Protein AF-A0A172T6A0-F1 (afdb_monomer_lite)

Sequence (84 aa):
MPDHELNFAREILGSRNYRDVPDDEVLAQAERLLGDWMSGEARMERPKLYDHYALLLLALIRRTRSLEDRVTQLESQLKADRSE

Secondary structure (DSSP, 8-state):
----EE-HHHHHHTTS-TTSS-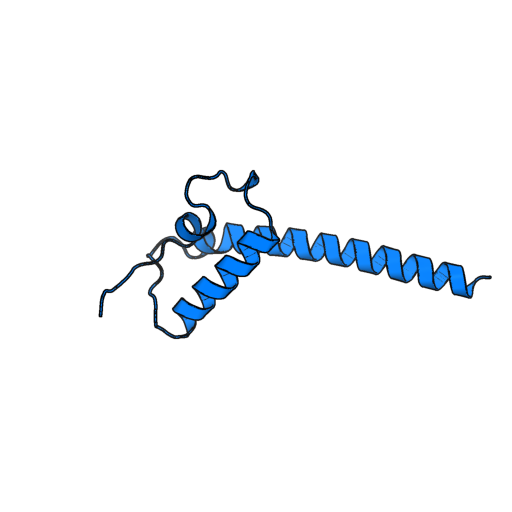HHHHHHHHHHHHHHHHTTS-EE--S-HHHHHHHHHHHHHHHHHHHHHHHHHHHHHHHHHTT-

pLDDT: mean 87.65, std 12.2, range [45.94, 98.5]

Organism: NCBI:txid1182568

Foldseek 3Di:
DPQDADDLCCQQQVPHDLVPHQLVSNQVSNVVVVVCVVVVVYHHDPDDPCVNCVSVVVSVVVVVVVVVVVVVVVVVVVVVVVVD

Radius of gyration: 18.03 Å; chains: 1; bounding box: 48×20×48 Å

Structure (mmCIF, N/CA/C/O backbone):
data_AF-A0A172T6A0-F1
#
_entry.id   AF-A0A172T6A0-F1
#
loop_
_atom_site.group_PDB
_atom_site.id
_atom_site.type_symbol
_atom_site.label_atom_id
_atom_site.label_alt_id
_atom_site.label_comp_id
_atom_site.label_asym_id
_atom_site.label_entity_id
_atom_site.label_seq_id
_atom_site.pdbx_PDB_ins_code
_atom_site.Cartn_x
_atom_site.Cartn_y
_atom_site.Cartn_z
_atom_site.occupancy
_atom_site.B_iso_or_equiv
_atom_site.auth_seq_id
_atom_site.auth_comp_id
_atom_site.auth_asym_id
_atom_site.auth_atom_id
_atom_site.pdbx_PDB_model_num
ATOM 1 N N . MET A 1 1 ? 25.991 -8.051 -17.281 1.00 48.59 1 MET A N 1
ATOM 2 C CA . MET A 1 1 ? 24.594 -8.373 -16.920 1.00 48.59 1 MET A CA 1
ATOM 3 C C . MET A 1 1 ? 23.716 -7.317 -17.561 1.00 48.59 1 MET A C 1
ATOM 5 O O . MET A 1 1 ? 24.226 -6.210 -17.703 1.00 48.59 1 MET A O 1
ATOM 9 N N . PRO A 1 2 ? 22.503 -7.624 -18.048 1.00 45.94 2 PRO A N 1
ATOM 10 C CA . PRO A 1 2 ? 21.682 -6.580 -18.638 1.00 45.94 2 PRO A CA 1
ATOM 11 C C . PRO A 1 2 ? 21.337 -5.586 -17.524 1.00 45.94 2 PRO A C 1
ATOM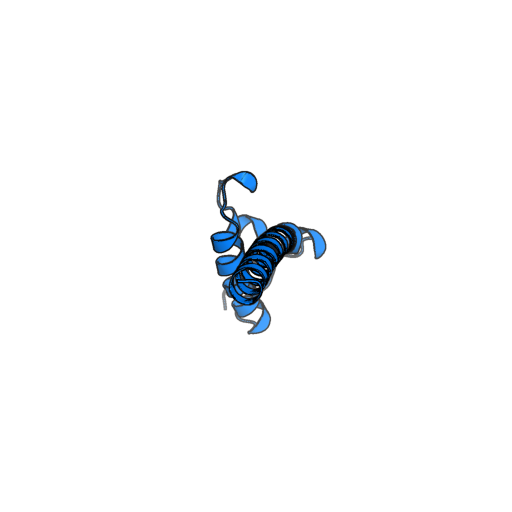 13 O O . PRO A 1 2 ? 20.707 -5.960 -16.541 1.00 45.94 2 PRO A O 1
ATOM 16 N N . ASP A 1 3 ? 21.829 -4.353 -17.658 1.00 56.50 3 ASP A N 1
ATOM 17 C CA . ASP A 1 3 ? 21.457 -3.205 -16.830 1.00 56.50 3 ASP A CA 1
ATOM 18 C C . ASP A 1 3 ? 19.982 -2.885 -17.131 1.00 56.50 3 ASP A C 1
ATOM 20 O O . ASP A 1 3 ? 19.673 -2.015 -17.943 1.00 56.50 3 ASP A O 1
ATOM 24 N N . HIS A 1 4 ? 19.057 -3.663 -16.564 1.00 65.00 4 HIS A N 1
ATOM 25 C CA . HIS A 1 4 ? 17.636 -3.372 -16.680 1.00 65.00 4 HIS A CA 1
ATOM 26 C C . HIS A 1 4 ? 17.322 -2.214 -15.738 1.00 65.00 4 HIS A C 1
ATOM 28 O O . HIS A 1 4 ? 17.299 -2.375 -14.516 1.00 65.00 4 HIS A O 1
ATOM 34 N N . GLU A 1 5 ? 17.112 -1.034 -16.314 1.00 72.38 5 GLU A N 1
ATOM 35 C CA . GLU A 1 5 ? 16.556 0.085 -15.568 1.00 72.38 5 GLU A CA 1
ATOM 36 C C . GLU A 1 5 ? 15.048 -0.137 -15.380 1.00 72.38 5 GLU A C 1
ATOM 38 O O . GLU A 1 5 ? 14.335 -0.453 -16.336 1.00 72.38 5 GLU A O 1
ATOM 43 N N . LEU A 1 6 ? 14.580 -0.035 -14.137 1.00 77.12 6 LEU A N 1
ATOM 44 C CA . LEU A 1 6 ? 13.182 -0.204 -13.755 1.00 77.12 6 LEU A CA 1
ATOM 45 C C . LEU A 1 6 ? 12.469 1.144 -13.720 1.00 77.12 6 LEU A C 1
ATOM 47 O O . LEU A 1 6 ? 12.857 2.042 -12.967 1.00 77.12 6 LEU A O 1
ATOM 51 N N . ASN A 1 7 ? 11.351 1.241 -14.431 1.00 83.62 7 ASN A N 1
ATOM 52 C CA . ASN A 1 7 ? 10.403 2.331 -14.256 1.00 83.62 7 ASN A CA 1
ATOM 53 C C . ASN A 1 7 ? 9.298 1.902 -13.285 1.00 83.62 7 ASN A C 1
ATOM 55 O O . ASN A 1 7 ? 8.323 1.271 -13.683 1.00 83.62 7 ASN A O 1
ATOM 59 N N . PHE A 1 8 ? 9.433 2.253 -12.006 1.00 85.31 8 PHE A N 1
ATOM 60 C CA . PHE A 1 8 ? 8.564 1.746 -10.932 1.00 85.31 8 PHE A CA 1
ATOM 61 C C . PHE A 1 8 ? 7.062 1.933 -11.211 1.00 85.31 8 PHE A C 1
ATOM 63 O O . PHE A 1 8 ? 6.266 1.017 -11.025 1.00 85.31 8 PHE A O 1
ATOM 70 N N . ALA A 1 9 ? 6.668 3.105 -11.718 1.00 86.25 9 ALA A N 1
ATOM 71 C CA . ALA A 1 9 ? 5.273 3.380 -12.043 1.00 86.25 9 ALA A CA 1
ATOM 72 C C . ALA A 1 9 ? 4.789 2.549 -13.237 1.00 86.25 9 ALA A C 1
ATOM 74 O O . ALA A 1 9 ? 3.686 2.012 -13.196 1.00 86.25 9 ALA A O 1
ATOM 75 N N . ARG A 1 10 ? 5.605 2.406 -14.285 1.00 88.06 10 ARG A N 1
ATOM 76 C CA . ARG A 1 10 ? 5.266 1.585 -15.453 1.00 88.06 10 ARG A CA 1
ATOM 77 C C . ARG A 1 10 ? 5.184 0.100 -15.109 1.00 88.06 10 ARG A C 1
ATOM 79 O O . ARG A 1 10 ? 4.266 -0.557 -15.584 1.00 88.06 10 ARG A O 1
ATOM 86 N N . GLU A 1 11 ? 6.097 -0.406 -14.286 1.00 90.25 11 GLU A N 1
ATOM 87 C CA . GLU A 1 11 ? 6.107 -1.806 -13.842 1.00 90.25 11 GLU A CA 1
ATOM 88 C C . GLU A 1 11 ? 4.844 -2.159 -13.041 1.00 90.25 11 GLU A C 1
ATOM 90 O O . GLU A 1 11 ? 4.306 -3.253 -13.178 1.00 90.25 11 GLU A O 1
ATOM 95 N N . ILE A 1 12 ? 4.323 -1.216 -12.248 1.00 90.38 12 ILE A N 1
ATOM 96 C CA . ILE A 1 12 ? 3.101 -1.416 -11.454 1.00 90.38 12 ILE A CA 1
ATOM 97 C C . ILE A 1 12 ? 1.831 -1.180 -12.291 1.00 90.38 12 ILE A C 1
ATOM 99 O O . ILE A 1 12 ? 0.886 -1.970 -12.255 1.00 90.38 12 ILE A O 1
ATOM 103 N N . LEU A 1 13 ? 1.767 -0.079 -13.042 1.00 91.00 13 LEU A N 1
ATOM 104 C CA . LEU A 1 13 ? 0.549 0.330 -13.748 1.00 91.00 13 LEU A CA 1
ATOM 105 C C . LEU A 1 13 ? 0.348 -0.422 -15.069 1.00 91.00 13 LEU A C 1
ATOM 107 O O . LEU A 1 13 ? -0.792 -0.669 -15.480 1.00 91.00 13 LEU A O 1
ATOM 111 N N . GLY A 1 14 ? 1.436 -0.782 -15.750 1.00 89.62 14 GLY A N 1
ATOM 112 C CA . GLY A 1 14 ? 1.399 -1.237 -17.134 1.00 89.62 14 GLY A CA 1
ATOM 113 C C . GLY A 1 14 ? 0.777 -0.166 -18.033 1.00 89.62 14 GLY A C 1
ATOM 114 O O . GLY A 1 14 ? 1.320 0.927 -18.185 1.00 89.62 14 GLY A O 1
ATOM 115 N N . SER A 1 15 ? -0.380 -0.478 -18.621 1.00 90.69 15 SER A N 1
ATOM 116 C CA . SER A 1 15 ? -1.184 0.440 -19.444 1.00 90.69 15 SER A CA 1
ATOM 117 C C . SER A 1 15 ? -2.401 1.035 -18.718 1.00 90.69 15 SER A C 1
ATOM 119 O O . SER A 1 15 ? -3.169 1.778 -19.330 1.00 90.69 15 SER A O 1
ATOM 121 N N . ARG A 1 16 ? -2.612 0.698 -17.439 1.00 92.88 16 ARG A N 1
ATOM 122 C CA . ARG A 1 16 ? -3.807 1.084 -16.671 1.00 92.88 16 ARG A CA 1
ATOM 123 C C . ARG A 1 16 ? -3.665 2.469 -16.045 1.00 92.88 16 ARG A C 1
ATOM 125 O O . ARG A 1 16 ? -2.559 2.948 -15.793 1.00 92.88 16 ARG A O 1
ATOM 132 N N . ASN A 1 17 ? -4.796 3.103 -15.733 1.00 90.56 17 ASN A N 1
ATOM 133 C CA . ASN A 1 17 ? -4.793 4.278 -14.870 1.00 90.56 17 ASN A CA 1
ATOM 134 C C . ASN A 1 17 ? -4.494 3.857 -13.422 1.00 90.56 17 ASN A C 1
ATOM 136 O O . ASN A 1 17 ? -4.924 2.794 -12.985 1.00 90.56 17 ASN A O 1
ATOM 140 N N . TYR A 1 18 ? -3.833 4.713 -12.638 1.00 85.69 18 TYR A N 1
ATOM 141 C CA . TYR A 1 18 ? -3.544 4.431 -11.223 1.00 85.69 18 TYR A CA 1
ATOM 142 C C . TYR A 1 18 ? -4.795 4.187 -10.363 1.00 85.69 18 TYR A C 1
ATOM 144 O O . TYR A 1 18 ? -4.699 3.604 -9.289 1.00 85.69 18 TYR A O 1
ATOM 152 N N . ARG A 1 19 ? -5.967 4.649 -10.814 1.00 90.50 19 ARG A N 1
ATOM 153 C CA . ARG A 1 19 ? -7.252 4.393 -10.150 1.00 90.50 19 ARG A CA 1
ATOM 154 C C . ARG A 1 19 ? -7.786 2.982 -10.383 1.00 90.50 19 ARG A C 1
ATOM 156 O O . ARG A 1 19 ? -8.610 2.535 -9.594 1.00 90.50 19 ARG A O 1
ATOM 163 N N . ASP A 1 20 ? -7.311 2.308 -11.423 1.00 94.12 20 ASP A N 1
ATOM 164 C CA . ASP A 1 20 ? -7.790 0.988 -11.840 1.00 94.12 20 ASP A CA 1
ATOM 165 C C . ASP A 1 20 ? -6.925 -0.151 -11.274 1.00 94.12 20 ASP A C 1
ATOM 167 O O . ASP A 1 20 ? -7.201 -1.322 -11.527 1.00 94.12 20 ASP A O 1
ATOM 171 N N . VAL A 1 21 ? -5.861 0.179 -10.532 1.00 93.38 21 VAL A N 1
ATOM 172 C CA . VAL A 1 21 ? -4.963 -0.797 -9.905 1.00 93.38 21 VAL A CA 1
ATOM 173 C C . VAL A 1 21 ? -5.291 -0.888 -8.411 1.00 93.38 21 VAL A C 1
ATOM 175 O O . VAL A 1 21 ? -5.173 0.123 -7.712 1.00 93.38 21 VAL A O 1
ATOM 178 N N . PRO A 1 22 ? -5.720 -2.058 -7.902 1.00 95.00 22 PRO A N 1
ATOM 179 C CA . PRO A 1 22 ? -6.008 -2.245 -6.483 1.00 95.00 22 PRO A CA 1
ATOM 180 C C . PRO A 1 22 ? -4.781 -2.008 -5.599 1.00 95.00 22 PRO A C 1
ATOM 182 O O . PRO A 1 22 ? -3.665 -2.370 -5.969 1.00 95.00 22 PRO A O 1
ATOM 185 N N . ASP A 1 23 ? -4.998 -1.481 -4.391 1.00 95.12 23 ASP A N 1
ATOM 186 C CA . ASP A 1 23 ? -3.904 -1.189 -3.455 1.00 95.12 23 ASP A CA 1
ATOM 187 C C . ASP A 1 23 ? -3.081 -2.452 -3.123 1.00 95.12 23 ASP A C 1
ATOM 189 O O . ASP A 1 23 ? -1.858 -2.375 -3.072 1.00 95.12 23 ASP A O 1
ATOM 193 N N . ASP A 1 24 ? -3.714 -3.624 -2.972 1.00 96.06 24 ASP A N 1
ATOM 194 C CA . ASP A 1 24 ? -3.008 -4.893 -2.713 1.00 96.06 24 ASP A CA 1
ATOM 195 C C . ASP A 1 24 ? -2.042 -5.270 -3.850 1.00 96.06 24 ASP A C 1
ATOM 197 O O . ASP A 1 24 ? -0.948 -5.776 -3.601 1.00 96.06 24 ASP A O 1
ATOM 201 N N . GLU A 1 25 ? -2.417 -4.985 -5.099 1.00 95.94 25 GLU A N 1
ATOM 202 C CA . GLU A 1 25 ? -1.562 -5.235 -6.260 1.00 95.94 25 GLU A CA 1
ATOM 203 C C . GLU A 1 25 ? -0.380 -4.260 -6.289 1.00 95.94 25 GLU A C 1
ATOM 205 O O . GLU A 1 25 ? 0.761 -4.676 -6.501 1.00 95.94 25 GLU A O 1
ATOM 210 N N . VAL A 1 26 ? -0.637 -2.974 -6.016 1.00 94.94 26 VAL A N 1
ATOM 211 C CA . VAL A 1 26 ? 0.413 -1.951 -5.901 1.00 94.94 26 VAL A CA 1
ATOM 212 C C . VAL A 1 26 ? 1.421 -2.337 -4.823 1.00 94.94 26 VAL A C 1
ATOM 214 O O . VAL A 1 26 ? 2.623 -2.266 -5.070 1.00 94.94 26 VAL A O 1
ATOM 217 N N . LEU A 1 27 ? 0.950 -2.764 -3.647 1.00 96.00 27 LEU A N 1
ATOM 218 C CA . LEU A 1 27 ? 1.808 -3.159 -2.530 1.00 96.00 27 LEU A CA 1
ATOM 219 C C . LEU A 1 27 ? 2.656 -4.389 -2.875 1.00 96.00 27 LEU A C 1
ATOM 221 O O . LEU A 1 27 ? 3.866 -4.352 -2.673 1.00 96.00 27 LEU A O 1
ATOM 225 N N . ALA A 1 28 ? 2.054 -5.434 -3.452 1.00 96.25 28 ALA A N 1
ATOM 226 C CA . ALA A 1 28 ? 2.771 -6.656 -3.819 1.00 96.25 28 ALA A CA 1
ATOM 227 C C . ALA A 1 28 ? 3.849 -6.410 -4.889 1.00 96.25 28 ALA A C 1
ATOM 229 O O . ALA A 1 28 ? 4.972 -6.904 -4.781 1.00 96.25 28 ALA A O 1
ATOM 230 N N . GLN A 1 29 ? 3.537 -5.623 -5.924 1.00 94.75 29 GLN A N 1
ATOM 231 C CA . GLN A 1 29 ? 4.521 -5.290 -6.957 1.00 94.75 29 GLN A CA 1
ATOM 232 C C . GLN A 1 29 ? 5.609 -4.357 -6.428 1.00 94.75 29 GLN A C 1
ATOM 234 O O . GLN A 1 29 ? 6.781 -4.549 -6.745 1.00 94.75 29 GLN A O 1
ATOM 239 N N . ALA A 1 30 ? 5.249 -3.375 -5.600 1.00 93.50 30 ALA A N 1
ATOM 240 C CA . ALA A 1 30 ? 6.225 -2.491 -4.980 1.00 93.50 30 ALA A CA 1
ATOM 241 C C . ALA A 1 30 ? 7.195 -3.261 -4.076 1.00 93.50 30 ALA A C 1
ATOM 243 O O . ALA A 1 30 ? 8.392 -3.000 -4.130 1.00 93.50 30 ALA A O 1
ATOM 244 N N . GLU A 1 31 ? 6.706 -4.225 -3.292 1.00 94.94 31 GLU A N 1
ATOM 245 C CA . GLU A 1 31 ? 7.544 -5.091 -2.459 1.00 94.94 31 GLU A CA 1
ATOM 246 C C . GLU A 1 31 ? 8.562 -5.866 -3.303 1.00 94.94 31 GLU A C 1
ATOM 248 O O . GLU A 1 31 ? 9.756 -5.822 -3.007 1.00 94.94 31 GLU A O 1
ATOM 253 N N . ARG A 1 32 ? 8.117 -6.490 -4.403 1.00 94.38 32 ARG A N 1
ATOM 254 C CA . ARG A 1 32 ? 9.005 -7.194 -5.339 1.00 94.38 32 ARG A CA 1
ATOM 255 C C . ARG A 1 32 ? 10.075 -6.265 -5.918 1.00 94.38 32 ARG A C 1
ATOM 257 O O . ARG A 1 32 ? 11.259 -6.548 -5.794 1.00 94.38 32 ARG A O 1
ATOM 264 N N . LEU A 1 33 ? 9.670 -5.139 -6.508 1.00 90.88 33 LEU A N 1
ATOM 265 C CA . LEU A 1 33 ? 10.590 -4.204 -7.169 1.00 90.88 33 LEU A CA 1
ATOM 266 C C . LEU A 1 33 ? 11.595 -3.582 -6.191 1.00 90.88 33 LEU A C 1
ATOM 268 O O . LEU A 1 33 ? 12.756 -3.375 -6.541 1.00 90.88 33 LEU A O 1
ATOM 272 N N . LEU A 1 34 ? 11.164 -3.277 -4.963 1.00 90.31 34 LEU A N 1
ATOM 273 C CA . LEU A 1 34 ? 12.064 -2.809 -3.911 1.00 90.31 34 LEU A CA 1
ATOM 274 C C . LEU A 1 34 ? 13.025 -3.911 -3.474 1.00 90.31 34 LEU A C 1
ATOM 276 O O . LEU A 1 34 ? 14.191 -3.611 -3.241 1.00 90.31 34 LEU A O 1
ATOM 280 N N . GLY A 1 35 ? 12.569 -5.162 -3.389 1.00 91.94 35 GLY A N 1
ATOM 281 C CA . GLY A 1 35 ? 13.426 -6.319 -3.134 1.00 91.94 35 GLY A CA 1
ATOM 282 C C . GLY A 1 35 ? 14.528 -6.465 -4.185 1.00 91.94 35 GLY A C 1
ATOM 283 O O . GLY A 1 35 ? 15.705 -6.526 -3.829 1.00 91.94 35 GLY A O 1
ATOM 284 N N . ASP A 1 36 ? 14.159 -6.426 -5.466 1.00 89.75 36 ASP A N 1
ATOM 285 C CA . ASP A 1 36 ? 15.082 -6.519 -6.608 1.00 89.75 36 ASP A CA 1
ATOM 286 C C . ASP A 1 36 ? 16.091 -5.349 -6.618 1.00 89.75 36 ASP A C 1
ATOM 288 O O . ASP A 1 36 ? 17.273 -5.511 -6.926 1.00 89.75 36 ASP A O 1
ATOM 292 N N . TRP A 1 37 ? 15.651 -4.146 -6.237 1.00 87.19 37 TRP A N 1
ATOM 293 C CA . TRP A 1 37 ? 16.532 -2.983 -6.125 1.00 87.19 37 TRP A CA 1
ATOM 294 C C . TRP A 1 37 ? 17.477 -3.064 -4.917 1.00 87.19 37 TRP A C 1
ATOM 296 O O . TRP A 1 37 ? 18.673 -2.801 -5.046 1.00 87.19 37 TRP A O 1
ATOM 306 N N . MET A 1 38 ? 16.967 -3.447 -3.742 1.00 88.19 38 MET A N 1
ATOM 307 C CA . MET A 1 38 ? 17.758 -3.554 -2.509 1.00 88.19 38 MET A CA 1
ATOM 308 C C . MET A 1 38 ? 18.793 -4.683 -2.570 1.00 88.19 38 MET A C 1
ATOM 310 O O . MET A 1 38 ? 19.850 -4.566 -1.953 1.00 88.19 38 MET A O 1
ATOM 314 N N . SER A 1 39 ? 18.510 -5.757 -3.310 1.00 92.69 39 SER A N 1
ATOM 315 C CA . SER A 1 39 ? 19.459 -6.850 -3.559 1.00 92.69 39 SER A CA 1
ATOM 316 C C . SER A 1 39 ? 20.542 -6.484 -4.584 1.00 92.69 39 SER A C 1
ATOM 318 O O . SER A 1 39 ? 21.569 -7.157 -4.661 1.00 92.69 39 SER A O 1
ATOM 320 N N . GLY A 1 40 ? 20.343 -5.403 -5.347 1.00 86.06 40 GLY A N 1
ATOM 321 C CA . GLY A 1 40 ? 21.225 -4.990 -6.436 1.00 86.06 40 GLY A CA 1
ATOM 322 C C . GLY A 1 40 ? 21.011 -5.762 -7.742 1.00 86.06 40 GLY A C 1
ATOM 323 O O . GLY A 1 40 ? 21.800 -5.588 -8.671 1.00 86.06 40 GLY A O 1
ATOM 324 N N . GLU A 1 41 ? 19.963 -6.587 -7.831 1.00 86.50 41 GLU A N 1
ATOM 325 C CA . GLU A 1 41 ? 19.572 -7.303 -9.053 1.00 86.50 41 GLU A CA 1
ATOM 326 C C . GLU A 1 41 ? 18.993 -6.363 -10.117 1.00 86.50 41 GLU A C 1
ATOM 328 O O . GLU A 1 41 ? 19.104 -6.636 -11.314 1.00 86.50 41 GLU A O 1
ATOM 333 N N . ALA A 1 42 ? 18.439 -5.224 -9.694 1.00 84.12 42 ALA A N 1
ATOM 334 C CA . ALA A 1 42 ? 17.914 -4.202 -10.582 1.00 84.12 42 ALA A CA 1
ATOM 335 C C . ALA A 1 42 ? 18.377 -2.788 -10.209 1.00 84.12 42 ALA A C 1
ATOM 337 O O . ALA A 1 42 ? 18.623 -2.455 -9.047 1.00 84.12 42 ALA A O 1
ATOM 338 N N . ARG A 1 43 ? 18.452 -1.910 -11.214 1.00 82.31 43 ARG A N 1
ATOM 339 C CA . ARG A 1 43 ? 18.648 -0.470 -11.013 1.00 82.31 43 ARG A CA 1
ATOM 340 C C . ARG A 1 43 ? 17.329 0.236 -11.269 1.00 82.31 43 ARG A C 1
ATOM 342 O O . ARG A 1 43 ? 16.658 -0.048 -12.250 1.00 82.31 43 ARG A O 1
ATOM 349 N N . MET A 1 44 ? 16.954 1.177 -10.414 1.00 74.88 44 MET A N 1
ATOM 350 C CA . MET A 1 44 ? 15.842 2.070 -10.733 1.00 74.88 44 MET A CA 1
ATOM 351 C C . MET A 1 44 ? 16.295 3.081 -11.788 1.00 74.88 44 MET A C 1
ATOM 353 O O . MET A 1 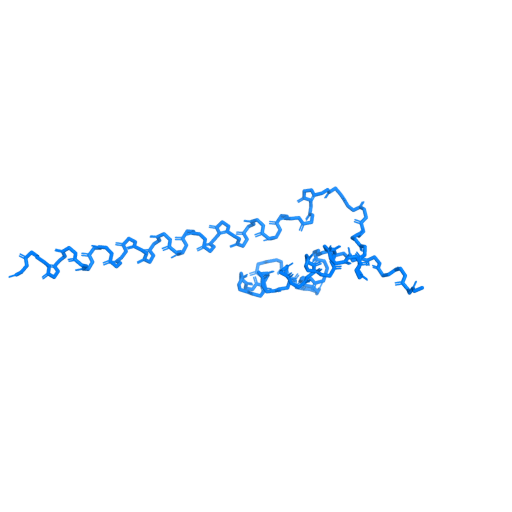44 ? 17.422 3.582 -11.713 1.00 74.88 44 MET A O 1
ATOM 357 N N . GLU A 1 45 ? 15.422 3.395 -12.747 1.00 79.31 45 GLU A N 1
ATOM 358 C CA . GLU A 1 45 ? 15.618 4.558 -13.614 1.00 79.31 45 GLU A CA 1
ATOM 359 C C . GLU A 1 45 ? 15.846 5.813 -12.739 1.00 79.31 45 GLU A C 1
ATOM 361 O O . GLU A 1 45 ? 15.464 5.873 -11.564 1.00 79.31 45 GLU A O 1
ATOM 366 N N . ARG A 1 46 ? 16.448 6.870 -13.299 1.00 66.69 46 ARG A N 1
ATOM 367 C CA . ARG A 1 46 ? 16.581 8.168 -12.606 1.00 66.69 46 ARG A CA 1
ATOM 368 C C . ARG A 1 46 ? 15.380 9.122 -12.805 1.00 66.69 46 ARG A C 1
ATOM 370 O O . ARG A 1 46 ? 15.584 10.245 -13.269 1.00 66.69 46 ARG A O 1
ATOM 377 N N . PRO A 1 47 ? 14.136 8.774 -12.433 1.00 62.88 47 PRO A N 1
ATOM 378 C CA . PRO A 1 47 ? 13.166 9.800 -12.053 1.00 62.88 47 PRO A CA 1
ATOM 379 C C . PRO A 1 47 ? 13.481 10.437 -10.700 1.00 62.88 47 PRO A C 1
ATOM 381 O O . PRO A 1 47 ? 14.267 9.918 -9.902 1.00 62.88 47 PRO A O 1
ATOM 384 N N . LYS A 1 48 ? 12.843 11.578 -10.413 1.00 64.88 48 LYS A N 1
ATOM 385 C CA . LYS A 1 48 ? 12.889 12.172 -9.073 1.00 64.88 48 LYS A CA 1
ATOM 386 C C . LYS A 1 48 ? 12.371 11.125 -8.089 1.00 64.88 48 LYS A C 1
ATOM 388 O O . LYS A 1 48 ? 11.315 10.543 -8.306 1.00 64.88 48 LYS A O 1
ATOM 393 N N . LEU A 1 49 ? 13.112 10.895 -7.007 1.00 63.19 49 LEU A N 1
ATOM 394 C CA . LEU A 1 49 ? 12.830 9.867 -5.998 1.00 63.19 49 LEU A CA 1
ATOM 395 C C . LEU A 1 49 ? 11.350 9.837 -5.558 1.00 63.19 49 LEU A C 1
ATOM 397 O O . LEU A 1 49 ? 10.766 8.772 -5.395 1.00 63.19 49 LEU A O 1
ATOM 401 N N . TYR A 1 50 ? 10.733 11.014 -5.436 1.00 66.75 50 TYR A N 1
ATOM 402 C CA . TYR A 1 50 ? 9.333 11.178 -5.044 1.00 66.75 50 TYR A CA 1
ATOM 403 C C . TYR A 1 50 ? 8.322 10.591 -6.039 1.00 66.75 50 TYR A C 1
ATOM 405 O O . TYR A 1 50 ? 7.283 10.091 -5.613 1.00 66.75 50 TYR A O 1
ATOM 413 N N . ASP A 1 51 ? 8.624 10.605 -7.339 1.00 73.94 51 ASP A N 1
ATOM 414 C CA . ASP A 1 51 ? 7.699 10.134 -8.373 1.00 73.94 51 ASP A CA 1
ATOM 415 C C . ASP A 1 51 ? 7.567 8.603 -8.340 1.00 73.94 51 ASP A C 1
ATOM 417 O O . ASP A 1 51 ? 6.483 8.066 -8.559 1.00 73.94 51 ASP A O 1
ATOM 421 N N . HIS A 1 52 ? 8.642 7.892 -7.977 1.00 74.44 52 HIS A N 1
ATOM 422 C CA . HIS A 1 52 ? 8.628 6.433 -7.848 1.00 74.44 52 HIS A CA 1
ATOM 423 C C . HIS A 1 52 ? 7.755 5.948 -6.695 1.00 74.44 52 HIS A C 1
ATOM 425 O O . HIS A 1 52 ? 7.053 4.946 -6.815 1.00 74.44 52 HIS A O 1
ATOM 431 N N . TYR A 1 53 ? 7.795 6.661 -5.571 1.00 84.75 53 TYR A N 1
ATOM 432 C CA . TYR A 1 53 ? 7.131 6.214 -4.353 1.00 84.75 53 TYR A CA 1
ATOM 433 C C . TYR A 1 53 ? 5.705 6.729 -4.219 1.00 84.75 53 TYR A C 1
ATOM 435 O O . TYR A 1 53 ? 4.994 6.264 -3.338 1.00 84.75 53 TYR A O 1
ATOM 443 N N . ALA A 1 54 ? 5.250 7.639 -5.083 1.00 90.56 54 ALA A N 1
ATOM 444 C CA . ALA A 1 54 ? 3.907 8.204 -4.991 1.00 90.56 54 ALA A CA 1
ATOM 445 C C . ALA A 1 54 ? 2.804 7.126 -4.973 1.00 90.56 54 ALA A C 1
ATOM 447 O O . ALA A 1 54 ? 1.893 7.199 -4.149 1.00 90.56 54 ALA A O 1
ATOM 448 N N . LEU A 1 55 ? 2.911 6.100 -5.828 1.00 91.81 55 LEU A N 1
ATOM 449 C CA . LEU A 1 55 ? 1.948 4.990 -5.875 1.00 91.81 55 LEU A CA 1
ATOM 450 C C . LEU A 1 55 ? 1.982 4.148 -4.598 1.00 91.81 55 LEU A C 1
ATOM 452 O O . LEU A 1 55 ? 0.938 3.902 -3.996 1.00 91.81 55 LEU A O 1
ATOM 456 N N . LEU A 1 56 ? 3.182 3.760 -4.162 1.00 93.62 56 LEU A N 1
ATOM 457 C CA . LEU A 1 56 ? 3.382 2.989 -2.938 1.00 93.62 56 LEU A CA 1
ATOM 458 C C . LEU A 1 56 ? 2.861 3.748 -1.710 1.00 93.62 56 LEU A C 1
ATOM 460 O O . LEU A 1 56 ? 2.096 3.202 -0.923 1.00 93.62 56 LEU A O 1
ATOM 464 N N . LEU A 1 57 ? 3.228 5.022 -1.562 1.00 94.62 57 LEU A N 1
ATOM 465 C CA . LEU A 1 57 ? 2.804 5.865 -0.445 1.00 94.62 57 LEU A CA 1
ATOM 466 C C . LEU A 1 57 ? 1.285 6.041 -0.420 1.00 94.62 57 LEU A C 1
ATOM 468 O O . LEU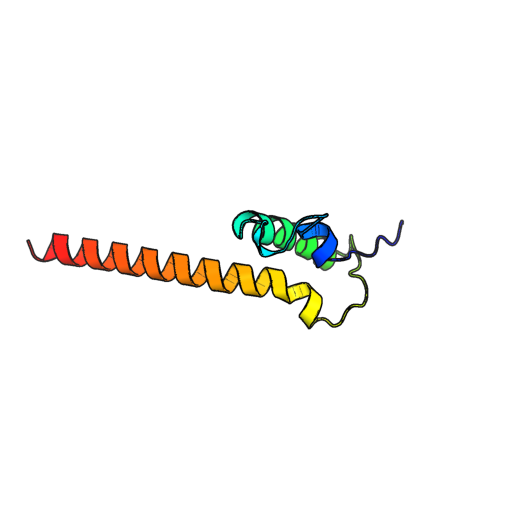 A 1 57 ? 0.681 5.968 0.647 1.00 94.62 57 LEU A O 1
ATOM 472 N N . LEU A 1 58 ? 0.653 6.232 -1.581 1.00 94.94 58 LEU A N 1
ATOM 473 C CA . LEU A 1 58 ? -0.801 6.335 -1.662 1.00 94.94 58 LEU A CA 1
ATOM 474 C C . LEU A 1 58 ? -1.488 5.028 -1.240 1.00 94.94 58 LEU A C 1
ATOM 476 O O . LEU A 1 58 ? -2.435 5.076 -0.451 1.00 94.94 58 LEU A O 1
ATOM 480 N N . ALA A 1 59 ? -1.006 3.882 -1.730 1.00 95.69 59 ALA A N 1
ATOM 481 C CA . ALA A 1 59 ? -1.531 2.570 -1.358 1.00 95.69 59 ALA A CA 1
ATOM 482 C C . ALA A 1 59 ? -1.358 2.302 0.147 1.00 95.69 59 ALA A C 1
ATOM 484 O O . ALA A 1 59 ? -2.296 1.858 0.808 1.00 95.69 59 ALA A O 1
ATOM 485 N N . LEU A 1 60 ? -0.205 2.665 0.722 1.00 97.25 60 LEU A N 1
ATOM 486 C CA . LEU A 1 60 ? 0.049 2.567 2.161 1.00 97.25 60 LEU A CA 1
ATOM 487 C C . LEU A 1 60 ? -0.910 3.442 2.975 1.00 97.25 60 LEU A C 1
ATOM 489 O O . LEU A 1 60 ? -1.503 2.952 3.929 1.00 97.25 60 LEU A O 1
ATOM 493 N N . ILE A 1 61 ? -1.131 4.703 2.586 1.00 97.81 61 ILE A N 1
ATOM 494 C CA . ILE A 1 61 ? -2.076 5.597 3.281 1.00 97.81 61 ILE A CA 1
ATOM 495 C C . ILE A 1 61 ? -3.487 4.996 3.303 1.00 97.81 61 ILE A C 1
ATOM 497 O O . ILE A 1 61 ? -4.158 5.020 4.336 1.00 97.81 61 ILE A O 1
ATOM 501 N N . ARG A 1 62 ? -3.953 4.452 2.174 1.00 97.06 62 ARG A N 1
ATOM 502 C CA . ARG A 1 62 ? -5.278 3.822 2.078 1.00 97.06 62 ARG A CA 1
ATOM 503 C C . ARG A 1 62 ? -5.366 2.544 2.904 1.00 97.06 62 ARG A C 1
ATOM 505 O O . ARG A 1 62 ? -6.341 2.364 3.633 1.00 97.06 62 ARG A O 1
ATOM 512 N N . ARG A 1 63 ? -4.338 1.692 2.841 1.00 97.69 63 ARG A N 1
ATOM 513 C CA . ARG A 1 63 ? -4.258 0.461 3.634 1.0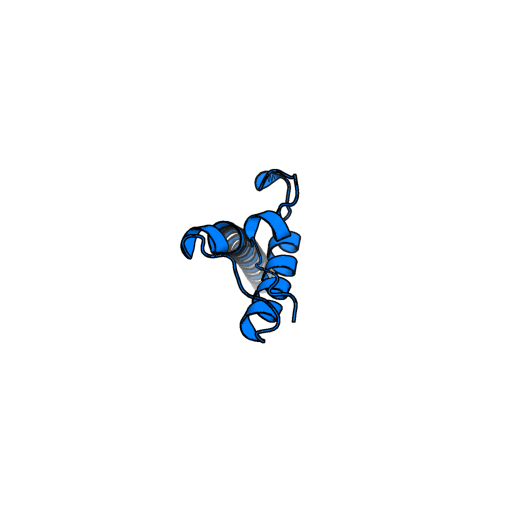0 97.69 63 ARG A CA 1
ATOM 514 C C . ARG A 1 63 ? -4.263 0.759 5.127 1.00 97.69 63 ARG A C 1
ATOM 516 O O . ARG A 1 63 ? -5.002 0.105 5.854 1.00 97.69 63 ARG A O 1
ATOM 523 N N . THR A 1 64 ? -3.503 1.758 5.569 1.00 98.38 64 THR A N 1
ATOM 524 C CA . THR A 1 64 ? -3.476 2.193 6.970 1.00 98.38 64 THR A CA 1
ATOM 525 C C . THR A 1 64 ? -4.857 2.638 7.429 1.00 98.38 64 THR A C 1
ATOM 527 O O . THR A 1 64 ? -5.350 2.092 8.407 1.00 98.38 64 THR A O 1
ATOM 530 N N . ARG A 1 65 ? -5.539 3.513 6.677 1.00 98.25 65 ARG A N 1
ATOM 531 C CA . ARG A 1 65 ? -6.912 3.939 7.010 1.00 98.25 65 ARG A CA 1
ATOM 532 C C . ARG A 1 65 ? -7.881 2.762 7.111 1.00 98.25 65 ARG A C 1
ATOM 534 O O . ARG A 1 65 ? -8.621 2.649 8.077 1.00 98.25 65 ARG A O 1
ATOM 541 N N . SER A 1 66 ? -7.828 1.838 6.151 1.00 97.75 66 SER A N 1
ATOM 542 C CA . SER A 1 66 ? -8.668 0.636 6.178 1.00 97.75 66 SER A CA 1
ATOM 543 C C . SER A 1 66 ? -8.396 -0.246 7.404 1.00 97.75 66 SER A C 1
ATOM 545 O O . SER A 1 66 ? -9.324 -0.826 7.969 1.00 97.75 66 SER A O 1
ATOM 547 N N . LEU A 1 67 ? -7.136 -0.365 7.830 1.00 98.25 67 LEU A N 1
ATOM 548 C CA . LEU A 1 67 ? -6.773 -1.108 9.036 1.00 98.25 67 LEU A CA 1
ATOM 549 C C . LEU A 1 67 ? -7.227 -0.385 10.307 1.00 98.25 67 LEU A C 1
ATOM 551 O O . LEU A 1 67 ? -7.760 -1.041 11.198 1.00 98.25 67 LEU A O 1
ATOM 555 N N . GLU A 1 68 ? -7.070 0.935 10.376 1.00 98.50 68 GLU A N 1
ATOM 556 C CA . GLU A 1 68 ? -7.552 1.768 11.485 1.00 98.50 68 GLU A CA 1
ATOM 557 C C . GLU A 1 68 ? -9.073 1.644 11.659 1.00 98.50 68 GLU A C 1
ATOM 559 O O . GLU A 1 68 ? -9.549 1.431 12.777 1.00 98.50 68 GLU A O 1
ATOM 564 N N . ASP A 1 69 ? -9.835 1.671 10.561 1.00 98.50 69 ASP A N 1
ATOM 565 C CA . ASP A 1 69 ? -11.289 1.479 10.578 1.00 98.50 69 ASP A CA 1
ATOM 566 C C . ASP A 1 69 ? -11.665 0.090 11.120 1.00 98.50 69 ASP A C 1
ATOM 568 O O . ASP A 1 69 ? -12.543 -0.048 11.976 1.00 98.50 69 ASP A O 1
ATOM 572 N N . ARG A 1 70 ? -10.961 -0.958 10.670 1.00 98.25 70 ARG A N 1
ATOM 573 C CA . ARG A 1 70 ? -11.184 -2.337 11.135 1.00 98.25 70 ARG A CA 1
ATOM 574 C C . ARG A 1 70 ? -10.848 -2.508 12.612 1.00 98.25 70 ARG A C 1
ATOM 576 O O . ARG A 1 70 ? -11.603 -3.160 13.328 1.00 98.25 70 ARG A O 1
ATOM 583 N N . VAL A 1 71 ? -9.737 -1.936 13.073 1.00 98.50 71 VAL A N 1
ATOM 584 C CA . VAL A 1 71 ? -9.357 -1.950 14.492 1.00 98.50 71 VAL A CA 1
ATOM 585 C C . VAL A 1 71 ? -10.420 -1.234 15.320 1.00 98.50 71 VAL A C 1
ATOM 587 O O . VAL A 1 71 ? -10.910 -1.806 16.288 1.00 98.50 71 VAL A O 1
ATOM 590 N N . THR A 1 72 ? -10.866 -0.054 14.887 1.00 98.44 72 THR A N 1
ATOM 591 C CA . THR A 1 72 ? -11.934 0.705 15.557 1.00 98.44 72 THR A CA 1
ATOM 592 C C . THR A 1 72 ? -13.223 -0.111 15.676 1.00 98.44 72 THR A C 1
ATOM 594 O O . THR A 1 72 ? -13.864 -0.129 16.732 1.00 98.44 72 THR A O 1
ATOM 597 N N . GLN A 1 73 ? -13.603 -0.830 14.616 1.00 98.00 73 GLN A N 1
ATOM 598 C CA . GLN A 1 73 ? -14.780 -1.697 14.624 1.00 98.00 73 GLN A CA 1
ATOM 599 C C . GLN A 1 73 ? -14.629 -2.854 15.621 1.00 98.00 73 GLN A C 1
ATOM 601 O O . GLN A 1 73 ? -15.535 -3.090 16.421 1.00 98.00 73 GLN A O 1
ATOM 606 N N . LEU A 1 74 ? -13.487 -3.545 15.605 1.00 98.19 74 LEU A N 1
ATOM 607 C CA . LEU A 1 74 ? -13.200 -4.663 16.508 1.00 98.19 74 LEU A CA 1
ATOM 608 C C . LEU A 1 74 ? -13.155 -4.218 17.975 1.00 98.19 74 LEU A C 1
ATOM 610 O O . LEU A 1 74 ?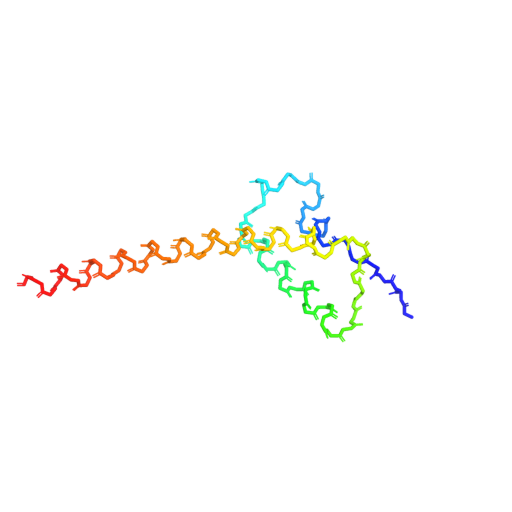 -13.720 -4.879 18.843 1.00 98.19 74 LEU A O 1
ATOM 614 N N . GLU A 1 75 ? -12.532 -3.075 18.261 1.00 98.00 75 GLU A N 1
ATOM 615 C CA . GLU A 1 75 ? -12.505 -2.490 19.603 1.00 98.00 75 GLU A CA 1
ATOM 616 C C . GLU A 1 75 ? -13.905 -2.099 20.087 1.00 98.00 75 GLU A C 1
ATOM 618 O O . GLU A 1 75 ? -14.210 -2.235 21.273 1.00 98.00 75 GLU A O 1
ATOM 623 N N . SER A 1 76 ? -14.768 -1.629 19.183 1.00 97.12 76 SER A N 1
ATOM 624 C CA . SER A 1 76 ? -16.155 -1.275 19.506 1.00 97.12 76 SER A CA 1
ATOM 625 C C . SER A 1 76 ? -17.001 -2.511 19.811 1.00 97.12 76 SER A C 1
ATOM 627 O O . SER A 1 76 ? -17.745 -2.508 20.789 1.00 97.12 76 SER A O 1
ATOM 629 N N . GLN A 1 77 ? -16.839 -3.583 19.030 1.00 96.50 77 GLN A N 1
ATOM 630 C CA . GLN A 1 77 ? -17.485 -4.877 19.279 1.00 96.50 77 GLN A CA 1
ATOM 631 C C . GLN A 1 77 ? -17.050 -5.460 20.626 1.00 96.50 77 GLN A C 1
ATOM 633 O O . GLN A 1 77 ? -17.889 -5.775 21.462 1.00 96.50 77 GLN A O 1
ATOM 638 N N . LEU A 1 78 ? -15.742 -5.478 20.902 1.00 96.88 78 LEU A N 1
ATOM 639 C CA . LEU A 1 78 ? -15.210 -5.982 22.168 1.00 96.88 78 LEU A CA 1
ATOM 640 C C . LEU A 1 78 ? -15.717 -5.194 23.389 1.00 96.88 78 LEU A C 1
ATOM 642 O O . LEU A 1 78 ? -15.856 -5.758 24.473 1.00 96.88 78 LEU A O 1
ATOM 646 N N . LYS A 1 79 ? -15.958 -3.885 23.247 1.00 95.38 79 LYS A N 1
ATOM 647 C CA . LYS A 1 79 ? -16.556 -3.062 24.312 1.00 95.38 79 LYS A CA 1
ATOM 648 C C . LYS A 1 79 ? -18.034 -3.381 24.522 1.00 95.38 79 LYS A C 1
ATOM 650 O O . LYS A 1 79 ? -18.464 -3.403 25.673 1.00 95.38 79 LYS A O 1
ATOM 655 N N . ALA A 1 80 ? -18.786 -3.615 23.447 1.00 93.06 80 ALA A N 1
ATOM 656 C CA . ALA A 1 80 ? -20.196 -3.986 23.526 1.00 93.06 80 ALA A CA 1
ATOM 657 C C . ALA A 1 80 ? -20.367 -5.327 24.258 1.00 93.06 80 ALA A C 1
ATOM 659 O O . ALA A 1 80 ? -21.048 -5.365 25.275 1.00 93.06 80 ALA A O 1
ATOM 660 N N . ASP A 1 81 ? -19.617 -6.356 23.851 1.00 92.38 81 ASP A N 1
ATOM 661 C CA . ASP A 1 81 ? -19.662 -7.705 24.440 1.00 92.38 81 ASP A CA 1
ATOM 662 C C . ASP A 1 81 ? -19.287 -7.746 25.934 1.00 92.38 81 ASP A C 1
ATOM 664 O O . ASP A 1 81 ? -19.624 -8.687 26.643 1.00 92.38 81 ASP A O 1
ATOM 668 N N . ARG A 1 82 ? -18.534 -6.751 26.422 1.00 88.19 82 ARG A N 1
ATOM 669 C CA . ARG A 1 82 ? -18.127 -6.628 27.836 1.00 88.19 82 ARG A CA 1
ATOM 670 C C . ARG A 1 82 ? -19.084 -5.796 28.686 1.00 88.19 82 ARG A C 1
ATOM 672 O O . ARG A 1 82 ? -18.892 -5.727 29.899 1.00 88.19 82 ARG A O 1
ATOM 679 N N . SER A 1 83 ? -20.006 -5.081 28.047 1.00 78.50 83 SER A N 1
ATOM 680 C CA . SER A 1 83 ? -20.985 -4.218 28.715 1.00 78.50 83 SER A CA 1
ATOM 681 C C . SER A 1 83 ? -22.343 -4.913 28.899 1.00 78.50 83 SER A C 1
ATOM 683 O O . SER A 1 83 ? -23.212 -4.347 29.563 1.00 78.50 83 SER A O 1
ATOM 685 N N . GLU A 1 84 ? -22.504 -6.109 28.323 1.00 58.19 84 GLU A N 1
ATOM 686 C CA . GLU A 1 84 ? -23.599 -7.070 28.536 1.00 58.19 84 GLU A CA 1
ATOM 687 C C . GLU A 1 84 ? -23.237 -8.097 29.622 1.00 58.19 84 GLU A C 1
ATOM 689 O O . GLU A 1 84 ? -24.159 -8.498 30.370 1.00 58.19 84 GLU A O 1
#